Protein AF-A0A927VMJ3-F1 (afdb_monomer_lite)

Structure (mmCIF, N/CA/C/O backbone):
data_AF-A0A927VMJ3-F1
#
_entry.id   AF-A0A927VMJ3-F1
#
loop_
_atom_site.group_PDB
_atom_site.id
_atom_site.type_symbol
_atom_site.label_atom_id
_atom_site.label_alt_id
_atom_site.label_comp_id
_atom_site.label_asym_id
_atom_site.label_entity_id
_atom_site.label_seq_id
_atom_site.pdbx_PDB_ins_code
_atom_site.Cartn_x
_atom_site.Cartn_y
_atom_site.Cartn_z
_atom_site.occupancy
_atom_site.B_iso_or_equiv
_atom_site.auth_seq_id
_atom_site.auth_comp_id
_atom_site.auth_asym_id
_atom_site.auth_atom_id
_atom_site.pdbx_PDB_model_num
ATOM 1 N N . TYR A 1 1 ? -5.853 -16.705 2.597 1.00 56.81 1 TYR A N 1
ATOM 2 C CA . TYR A 1 1 ? -6.474 -15.820 1.582 1.00 56.81 1 TYR A CA 1
ATOM 3 C C . TYR A 1 1 ? -5.597 -14.592 1.313 1.00 56.81 1 TYR A C 1
ATOM 5 O O . TYR A 1 1 ? -5.441 -14.216 0.159 1.00 56.81 1 TYR A O 1
ATOM 13 N N . GLU A 1 2 ? -4.935 -14.045 2.338 1.00 71.19 2 GLU A N 1
ATOM 14 C CA . GLU A 1 2 ? -4.050 -12.864 2.267 1.00 71.19 2 GLU A CA 1
ATOM 15 C C . GLU A 1 2 ? -2.866 -13.000 1.294 1.00 71.19 2 GLU A C 1
ATOM 17 O O . GLU A 1 2 ? -2.653 -12.122 0.462 1.00 71.19 2 GLU A O 1
ATOM 22 N N . MET A 1 3 ? -2.158 -14.137 1.302 1.00 89.00 3 MET A N 1
ATOM 23 C CA . MET A 1 3 ? -0.984 -14.341 0.437 1.00 89.00 3 MET A CA 1
ATOM 24 C C . MET A 1 3 ? -1.306 -14.247 -1.064 1.00 89.00 3 MET A C 1
ATOM 26 O O . MET A 1 3 ? -0.517 -13.702 -1.827 1.00 89.00 3 MET A O 1
ATOM 30 N N . ARG A 1 4 ? -2.482 -14.719 -1.508 1.00 92.06 4 ARG A N 1
ATOM 31 C CA . ARG A 1 4 ? -2.878 -14.623 -2.927 1.00 92.06 4 ARG A CA 1
ATOM 32 C C . ARG A 1 4 ? -3.049 -13.171 -3.374 1.00 92.06 4 ARG A C 1
ATOM 34 O O . ARG A 1 4 ? -2.671 -12.850 -4.495 1.00 92.06 4 ARG A O 1
ATOM 41 N N . LEU A 1 5 ? -3.600 -12.312 -2.515 1.00 90.88 5 LEU A N 1
ATOM 42 C CA . LEU A 1 5 ? -3.788 -10.891 -2.820 1.00 90.88 5 LEU A CA 1
ATOM 43 C C . LEU A 1 5 ? -2.449 -10.152 -2.844 1.00 90.88 5 LEU A C 1
ATOM 45 O O . LEU A 1 5 ? -2.222 -9.353 -3.746 1.00 90.88 5 LEU A O 1
ATOM 49 N N . LEU A 1 6 ? -1.532 -10.482 -1.929 1.00 93.88 6 LEU A N 1
ATOM 50 C CA . LEU A 1 6 ? -0.171 -9.941 -1.941 1.00 93.88 6 LEU A CA 1
ATOM 51 C C . LEU A 1 6 ? 0.612 -10.356 -3.191 1.00 93.88 6 LEU A C 1
ATOM 53 O O . LEU A 1 6 ? 1.202 -9.505 -3.848 1.00 93.88 6 LEU A O 1
ATOM 57 N N . LEU A 1 7 ? 0.556 -11.635 -3.575 1.00 95.50 7 LEU A N 1
ATOM 58 C CA . LEU A 1 7 ? 1.174 -12.112 -4.817 1.00 95.50 7 LEU A CA 1
ATOM 59 C C . LEU A 1 7 ? 0.542 -11.460 -6.053 1.00 95.50 7 LEU A C 1
ATOM 61 O O . LEU A 1 7 ? 1.239 -11.120 -7.005 1.00 95.50 7 LEU A O 1
ATOM 65 N N . SER A 1 8 ? -0.779 -11.263 -6.051 1.00 95.56 8 SER A N 1
ATOM 66 C CA . SER A 1 8 ? -1.470 -10.578 -7.145 1.00 95.56 8 SER A CA 1
ATOM 67 C C . SER A 1 8 ? -1.080 -9.099 -7.232 1.00 95.56 8 SER A C 1
ATOM 69 O O .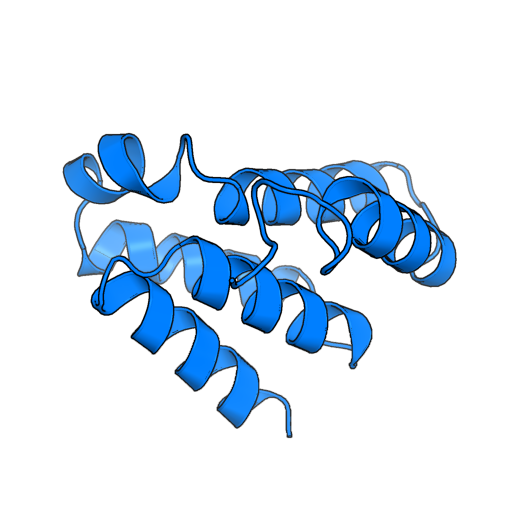 SER A 1 8 ? -0.904 -8.578 -8.335 1.00 95.56 8 SER A O 1
ATOM 71 N N . LEU A 1 9 ? -0.916 -8.430 -6.087 1.00 96.19 9 LEU A N 1
ATOM 72 C CA . LEU A 1 9 ? -0.420 -7.061 -5.984 1.00 96.19 9 LEU A CA 1
ATOM 73 C C . LEU A 1 9 ? 0.993 -6.948 -6.567 1.00 96.19 9 LEU A C 1
ATOM 75 O O . LEU A 1 9 ? 1.206 -6.169 -7.496 1.00 96.19 9 LEU A O 1
ATOM 79 N N . THR A 1 10 ? 1.945 -7.738 -6.071 1.00 96.12 10 THR A N 1
ATOM 80 C CA . THR A 1 10 ? 3.350 -7.645 -6.493 1.00 96.12 10 THR A CA 1
ATOM 81 C C . THR A 1 10 ? 3.542 -8.059 -7.951 1.00 96.12 10 THR A C 1
ATOM 83 O O . THR A 1 10 ? 4.274 -7.386 -8.675 1.00 96.12 10 THR A O 1
ATOM 86 N N . ASN A 1 11 ? 2.808 -9.066 -8.443 1.00 97.06 11 ASN A N 1
ATOM 87 C CA . ASN A 1 11 ? 2.801 -9.412 -9.869 1.00 97.06 11 ASN A CA 1
ATOM 88 C C . ASN A 1 11 ? 2.227 -8.292 -10.744 1.00 97.06 11 ASN A C 1
ATOM 90 O O . ASN A 1 11 ? 2.696 -8.079 -11.862 1.00 97.06 11 ASN A O 1
ATOM 94 N N . ALA A 1 12 ? 1.197 -7.578 -10.279 1.00 97.19 12 ALA A N 1
ATOM 95 C CA . ALA A 1 12 ? 0.659 -6.443 -11.020 1.00 97.19 12 ALA A CA 1
ATOM 96 C C . ALA A 1 12 ? 1.661 -5.283 -11.085 1.00 97.19 12 ALA A C 1
ATOM 98 O O . ALA A 1 12 ? 1.789 -4.679 -12.150 1.00 97.19 12 ALA A O 1
ATOM 99 N N . VAL A 1 13 ? 2.396 -5.018 -9.998 1.00 96.81 13 VAL A N 1
ATOM 100 C CA . VAL A 1 13 ? 3.489 -4.032 -9.981 1.00 96.81 13 VAL A CA 1
ATOM 101 C C . VAL A 1 13 ? 4.603 -4.437 -10.942 1.00 96.81 13 VAL A C 1
ATOM 103 O O . VAL A 1 13 ? 4.951 -3.649 -11.814 1.00 96.81 13 VAL A O 1
ATOM 106 N N . GLY A 1 14 ? 5.099 -5.676 -10.856 1.00 94.50 14 GLY A N 1
ATOM 107 C CA . GLY A 1 14 ? 6.161 -6.174 -11.741 1.00 94.50 14 GLY A CA 1
ATOM 108 C C . GLY A 1 14 ? 5.778 -6.173 -13.226 1.00 94.50 14 GLY A C 1
ATOM 109 O O . GLY A 1 14 ? 6.640 -6.064 -14.090 1.00 94.50 14 GLY A O 1
ATOM 110 N N . ALA A 1 15 ? 4.481 -6.236 -13.538 1.00 95.75 15 ALA A N 1
ATOM 111 C CA . ALA A 1 15 ? 3.961 -6.109 -14.898 1.00 95.75 15 ALA A CA 1
ATOM 112 C C . ALA A 1 15 ? 3.637 -4.658 -15.321 1.00 95.75 15 ALA A C 1
ATOM 114 O O . ALA A 1 15 ? 3.000 -4.464 -16.357 1.00 95.75 15 ALA A O 1
ATOM 115 N N . GLY A 1 16 ? 3.969 -3.647 -14.509 1.00 93.88 16 GLY A N 1
ATOM 116 C CA . GLY A 1 16 ? 3.659 -2.234 -14.770 1.00 93.88 16 GLY A CA 1
ATOM 117 C C . GLY A 1 16 ? 2.165 -1.881 -14.704 1.00 93.88 16 GLY A C 1
ATOM 118 O O . GLY A 1 16 ? 1.750 -0.789 -15.089 1.00 93.88 16 GLY A O 1
ATOM 119 N N . ARG A 1 17 ? 1.309 -2.785 -14.213 1.00 95.56 17 ARG A N 1
ATOM 120 C CA . ARG A 1 17 ? -0.151 -2.607 -14.175 1.00 95.56 17 ARG A CA 1
ATOM 121 C C . ARG A 1 17 ? -0.591 -1.928 -12.881 1.00 95.56 17 ARG A C 1
ATOM 123 O O . ARG A 1 17 ? -1.339 -2.511 -12.095 1.00 95.56 17 ARG A O 1
ATOM 130 N N . MET A 1 18 ? -0.186 -0.674 -12.680 1.00 94.50 18 MET A N 1
ATOM 131 C CA . MET A 1 18 ? -0.426 0.056 -11.424 1.00 94.50 18 MET A CA 1
ATOM 132 C C . MET A 1 18 ? -1.907 0.138 -11.034 1.00 94.50 18 MET A C 1
ATOM 134 O O . MET A 1 18 ? -2.236 -0.036 -9.869 1.00 94.50 18 MET A O 1
ATOM 138 N N . ARG A 1 19 ? -2.834 0.272 -11.995 1.00 91.75 19 ARG A N 1
ATOM 139 C CA . ARG A 1 19 ? -4.283 0.241 -11.698 1.00 91.75 19 ARG A CA 1
ATOM 140 C C . ARG A 1 19 ? -4.737 -1.092 -11.099 1.00 91.75 19 ARG A C 1
ATOM 142 O O . ARG A 1 19 ? -5.551 -1.116 -10.180 1.00 91.75 19 ARG A O 1
ATOM 149 N N . GLN A 1 20 ? -4.217 -2.202 -11.627 1.00 93.69 20 GLN A N 1
ATOM 150 C CA . GLN A 1 20 ? -4.497 -3.532 -11.089 1.00 93.69 20 GLN A CA 1
ATOM 151 C C . GLN A 1 20 ? -3.850 -3.693 -9.715 1.00 93.69 20 GLN A C 1
ATOM 153 O O . GLN A 1 20 ? -4.512 -4.175 -8.804 1.00 93.69 20 GLN A O 1
ATOM 158 N N . ALA A 1 21 ? -2.608 -3.235 -9.547 1.00 96.50 21 ALA A N 1
ATOM 159 C CA . ALA A 1 21 ? -1.926 -3.248 -8.260 1.00 96.50 21 ALA A CA 1
ATOM 160 C C . ALA A 1 21 ? -2.732 -2.489 -7.191 1.00 96.50 21 ALA A C 1
ATOM 162 O O . ALA A 1 21 ? -2.995 -3.040 -6.126 1.00 96.50 21 ALA A O 1
ATOM 163 N N . THR A 1 22 ? -3.232 -1.286 -7.500 1.00 96.00 22 THR A N 1
ATOM 164 C CA . THR A 1 22 ? -4.098 -0.512 -6.598 1.00 96.00 22 THR A CA 1
ATOM 165 C C . THR A 1 22 ? -5.309 -1.330 -6.152 1.00 96.00 22 THR A C 1
ATOM 167 O O . THR A 1 22 ? -5.563 -1.436 -4.956 1.00 96.00 22 THR A O 1
ATOM 170 N N . ARG A 1 23 ? -6.028 -1.984 -7.078 1.00 94.00 23 ARG A N 1
ATOM 171 C CA . ARG A 1 23 ? -7.189 -2.824 -6.727 1.00 94.00 23 ARG A CA 1
ATOM 172 C C . ARG A 1 23 ? -6.826 -3.974 -5.793 1.00 94.00 23 ARG A C 1
ATOM 174 O O . ARG A 1 23 ? -7.576 -4.249 -4.859 1.00 94.00 23 ARG A O 1
ATOM 181 N N . GLU A 1 24 ? -5.705 -4.644 -6.034 1.00 95.19 24 GLU A N 1
ATOM 182 C CA . GLU A 1 24 ? -5.267 -5.764 -5.196 1.00 95.19 24 GLU A CA 1
ATOM 183 C C . GLU A 1 24 ? -4.827 -5.305 -3.800 1.00 95.19 24 GLU A C 1
ATOM 185 O O . GLU A 1 24 ? -5.183 -5.957 -2.818 1.00 95.19 24 GLU A O 1
ATOM 190 N N . LEU A 1 25 ? -4.179 -4.138 -3.681 1.00 96.00 25 LEU A N 1
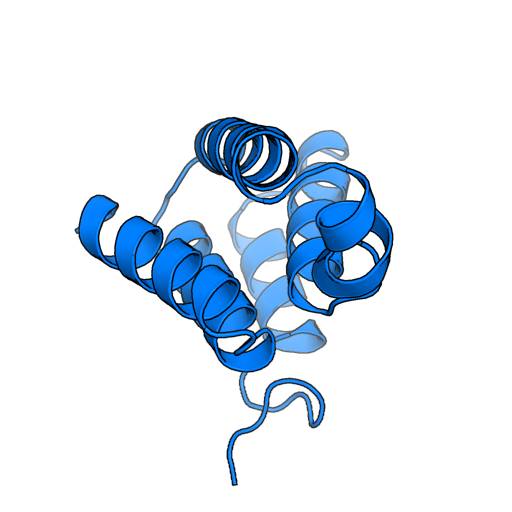ATOM 191 C CA . LEU A 1 25 ? -3.891 -3.516 -2.383 1.00 96.00 25 LEU A CA 1
ATOM 192 C C . LEU A 1 25 ? -5.180 -3.198 -1.617 1.00 96.00 25 LEU A C 1
ATOM 194 O O . LEU A 1 25 ? -5.298 -3.539 -0.440 1.00 96.00 25 LEU A O 1
ATOM 198 N N . LEU A 1 26 ? -6.168 -2.584 -2.278 1.00 94.81 26 LEU A N 1
ATOM 199 C CA . LEU A 1 26 ? -7.448 -2.259 -1.643 1.00 94.81 26 LEU A CA 1
ATOM 200 C C . LEU A 1 26 ? -8.166 -3.513 -1.149 1.00 94.81 26 LEU A C 1
ATOM 202 O O . LEU A 1 26 ? -8.648 -3.529 -0.019 1.00 94.81 26 LEU A O 1
ATOM 206 N N . LYS A 1 27 ? -8.218 -4.572 -1.967 1.00 93.44 27 LYS A N 1
ATOM 207 C CA . LYS A 1 27 ? -8.787 -5.864 -1.561 1.00 93.44 27 LYS A CA 1
ATOM 208 C C . LYS A 1 27 ? -8.051 -6.418 -0.346 1.00 93.44 27 LYS A C 1
ATOM 210 O O . LYS A 1 27 ? -8.706 -6.794 0.620 1.00 93.44 27 LYS A O 1
ATOM 215 N N . ALA A 1 28 ? -6.717 -6.438 -0.371 1.00 94.31 28 ALA A N 1
ATOM 216 C CA . ALA A 1 28 ? -5.913 -6.953 0.733 1.00 94.31 28 ALA A CA 1
ATOM 217 C C . ALA A 1 28 ? -6.222 -6.217 2.045 1.00 94.31 28 ALA A C 1
ATOM 219 O O . ALA A 1 28 ? -6.548 -6.852 3.049 1.00 94.31 28 ALA A O 1
ATOM 220 N N . TYR A 1 29 ? -6.232 -4.882 2.015 1.00 94.94 29 TYR A N 1
ATOM 221 C CA . TYR A 1 29 ? -6.559 -4.079 3.190 1.00 94.94 29 TYR A CA 1
ATOM 222 C C . TYR A 1 29 ? -8.023 -4.254 3.629 1.00 94.94 29 TYR A C 1
ATOM 224 O O . TYR A 1 29 ? -8.308 -4.446 4.807 1.00 94.94 29 TYR A O 1
ATOM 232 N N . ILE A 1 30 ? -8.991 -4.266 2.714 1.00 91.62 30 ILE A N 1
ATOM 233 C CA . ILE A 1 30 ? -10.403 -4.480 3.077 1.00 91.62 30 ILE A CA 1
ATOM 234 C C . ILE A 1 30 ? -10.612 -5.854 3.737 1.00 91.62 30 ILE A C 1
ATOM 236 O O . ILE A 1 30 ? -11.441 -5.973 4.637 1.00 91.62 30 ILE A O 1
ATOM 240 N N . HIS A 1 31 ? -9.838 -6.867 3.342 1.00 91.25 31 HIS A N 1
ATOM 241 C CA . HIS A 1 31 ? -9.905 -8.221 3.896 1.00 91.25 31 HIS A CA 1
ATOM 242 C C . HIS A 1 31 ? -9.122 -8.433 5.200 1.00 91.25 31 HIS A C 1
ATOM 244 O O . HIS A 1 31 ? -9.113 -9.553 5.702 1.00 91.25 31 HIS A O 1
ATOM 250 N N . GLY A 1 32 ? -8.529 -7.383 5.772 1.00 91.69 32 GLY A 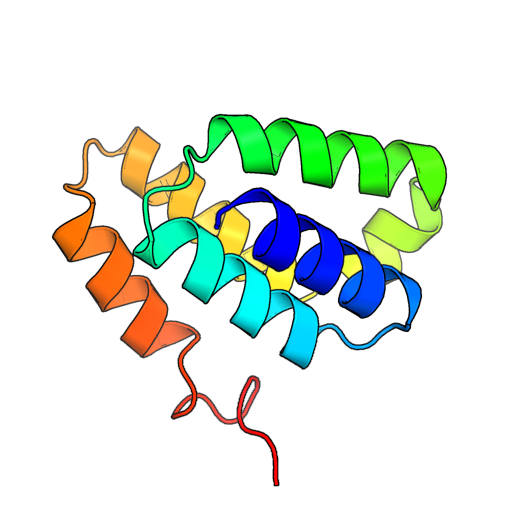N 1
ATOM 251 C CA . GLY A 1 32 ? -7.930 -7.440 7.110 1.00 91.69 32 GLY A CA 1
ATOM 252 C C . GLY A 1 32 ? -6.405 -7.395 7.155 1.00 91.69 32 GLY A C 1
ATOM 253 O O . GLY A 1 32 ? -5.868 -7.344 8.254 1.00 91.69 32 GLY A O 1
ATOM 254 N N . LEU A 1 33 ? -5.713 -7.316 6.010 1.00 94.19 33 LEU A N 1
ATOM 255 C CA . LEU A 1 33 ? -4.250 -7.235 5.990 1.00 94.19 33 LEU A CA 1
ATOM 256 C C . LEU A 1 33 ? -3.742 -6.008 6.768 1.00 94.19 33 LEU A C 1
ATOM 258 O O . LEU A 1 33 ? -4.141 -4.879 6.474 1.00 94.19 33 LEU A O 1
ATOM 262 N N . ASP A 1 34 ? -2.856 -6.218 7.736 1.00 93.12 34 ASP A N 1
ATOM 263 C CA . ASP A 1 34 ? -2.208 -5.131 8.474 1.00 93.12 34 ASP A CA 1
ATOM 264 C C . ASP A 1 34 ? -1.376 -4.243 7.532 1.00 93.12 34 ASP A C 1
ATOM 266 O O . ASP A 1 34 ? -0.745 -4.734 6.591 1.00 93.12 34 ASP A O 1
ATOM 270 N N . SER A 1 35 ? -1.364 -2.930 7.771 1.00 94.31 35 SER A N 1
ATOM 271 C CA . SER A 1 35 ? -0.530 -2.019 6.989 1.00 94.31 35 SER A CA 1
ATOM 272 C C . SER A 1 35 ? 0.961 -2.278 7.192 1.00 94.31 35 SER A C 1
ATOM 274 O O . SER A 1 35 ? 1.725 -2.005 6.273 1.00 94.31 35 SER A O 1
ATOM 276 N N . ALA A 1 36 ? 1.367 -2.889 8.310 1.00 95.44 36 ALA A N 1
ATOM 277 C CA . ALA A 1 36 ? 2.738 -3.351 8.518 1.00 95.44 36 ALA A CA 1
ATOM 278 C C . ALA A 1 36 ? 3.199 -4.312 7.407 1.00 95.44 36 ALA A C 1
ATOM 280 O O . ALA A 1 36 ? 4.297 -4.173 6.882 1.00 95.44 36 ALA A O 1
ATOM 281 N N . ALA A 1 37 ? 2.327 -5.216 6.950 1.00 95.19 37 ALA A N 1
ATOM 282 C CA . ALA A 1 37 ? 2.659 -6.106 5.837 1.00 95.19 37 ALA A CA 1
ATOM 283 C C . ALA A 1 37 ? 2.787 -5.355 4.498 1.00 95.19 37 ALA A C 1
ATOM 285 O O . ALA A 1 37 ? 3.467 -5.819 3.585 1.00 95.19 37 ALA A O 1
ATOM 286 N N . LEU A 1 38 ? 2.124 -4.201 4.348 1.00 96.00 38 LEU A N 1
ATOM 287 C CA . LEU A 1 38 ? 2.311 -3.340 3.179 1.00 96.00 38 LEU A CA 1
ATOM 288 C C . LEU A 1 38 ? 3.644 -2.590 3.253 1.00 96.00 38 LEU A C 1
ATOM 290 O O . LEU A 1 38 ? 4.261 -2.410 2.206 1.00 96.00 38 LEU A O 1
ATOM 294 N N . ASP A 1 39 ? 4.094 -2.194 4.448 1.00 97.25 39 ASP A N 1
ATOM 295 C CA . ASP A 1 39 ? 5.410 -1.576 4.653 1.00 97.25 39 ASP A CA 1
ATOM 296 C C . ASP A 1 39 ? 6.511 -2.500 4.098 1.00 97.25 39 ASP A C 1
ATOM 298 O O . ASP A 1 39 ? 7.267 -2.082 3.216 1.00 97.25 39 ASP A O 1
ATOM 302 N N . ASP A 1 40 ? 6.497 -3.780 4.495 1.00 96.44 40 ASP A N 1
ATOM 303 C CA . ASP A 1 40 ? 7.434 -4.803 4.007 1.00 96.44 40 ASP A CA 1
ATOM 304 C C . ASP A 1 40 ? 7.373 -4.953 2.476 1.00 96.44 40 ASP A C 1
ATOM 306 O O . ASP A 1 40 ? 8.393 -5.044 1.792 1.00 96.44 40 ASP A O 1
ATOM 310 N N . VAL A 1 41 ? 6.167 -4.955 1.895 1.00 96.06 41 VAL A N 1
ATOM 311 C CA . VAL A 1 41 ? 5.991 -5.066 0.438 1.00 96.06 41 VAL A CA 1
ATOM 312 C C . VAL A 1 41 ? 6.585 -3.860 -0.286 1.00 96.06 41 VAL A C 1
ATOM 314 O O . VAL A 1 41 ? 7.276 -4.046 -1.287 1.00 96.06 41 VAL A O 1
ATOM 317 N N . PHE A 1 42 ? 6.335 -2.632 0.174 1.00 97.12 42 PHE A N 1
ATOM 318 C CA . PHE A 1 42 ? 6.886 -1.440 -0.476 1.00 97.12 42 PHE A CA 1
ATOM 319 C C . PHE A 1 42 ? 8.403 -1.330 -0.297 1.00 97.12 42 PHE A C 1
ATOM 321 O O . PHE A 1 42 ? 9.077 -0.909 -1.240 1.00 97.12 42 PHE A O 1
ATOM 328 N N . GLU A 1 43 ? 8.945 -1.763 0.842 1.00 97.25 43 GLU A N 1
ATOM 329 C CA . GLU A 1 43 ? 10.391 -1.888 1.045 1.00 97.25 43 GLU A CA 1
ATOM 330 C C . GLU A 1 43 ? 11.002 -2.880 0.044 1.00 97.25 43 GLU A C 1
ATOM 332 O O . GLU A 1 43 ? 11.938 -2.541 -0.685 1.00 97.25 43 GLU A O 1
ATOM 337 N N . LEU A 1 44 ? 10.406 -4.069 -0.090 1.00 97.06 44 LEU A N 1
ATOM 338 C CA . LEU A 1 44 ? 10.851 -5.080 -1.051 1.00 97.06 44 LEU A CA 1
ATOM 339 C C . LEU A 1 44 ? 10.705 -4.621 -2.506 1.00 97.06 44 LEU A C 1
ATOM 341 O O . LEU A 1 44 ? 11.538 -4.973 -3.339 1.00 97.06 44 LEU A O 1
ATOM 345 N N . LEU A 1 45 ? 9.681 -3.835 -2.845 1.00 96.44 45 LEU A N 1
ATOM 346 C CA . LEU A 1 45 ? 9.540 -3.258 -4.184 1.00 96.44 45 LEU A CA 1
ATOM 347 C C . LEU A 1 45 ? 10.651 -2.246 -4.480 1.00 96.44 45 LEU A C 1
ATOM 349 O O . LEU A 1 45 ? 11.225 -2.290 -5.568 1.00 96.44 45 LEU A O 1
ATOM 353 N N . ALA A 1 46 ? 10.982 -1.373 -3.525 1.00 96.50 46 ALA A N 1
ATOM 354 C CA . ALA A 1 46 ? 12.075 -0.415 -3.676 1.00 96.50 46 ALA A CA 1
ATOM 355 C C . ALA A 1 46 ? 13.433 -1.116 -3.819 1.00 96.50 46 ALA A C 1
ATOM 357 O O . ALA A 1 46 ? 14.244 -0.721 -4.658 1.00 96.50 46 ALA A O 1
ATOM 358 N N . TRP A 1 47 ? 13.660 -2.178 -3.042 1.00 96.62 47 TRP A N 1
ATOM 359 C CA . TRP A 1 47 ? 14.903 -2.943 -3.080 1.00 96.62 47 TRP A CA 1
ATOM 360 C C . TRP A 1 47 ? 15.042 -3.793 -4.350 1.00 96.62 47 TRP A C 1
ATOM 362 O O . TRP A 1 47 ? 16.064 -3.726 -5.027 1.00 96.62 47 TRP A O 1
ATOM 372 N N . ASN A 1 48 ? 14.005 -4.552 -4.717 1.00 95.94 48 ASN A N 1
ATOM 373 C CA . ASN A 1 48 ? 14.087 -5.527 -5.810 1.00 95.94 48 ASN A CA 1
ATOM 374 C C . ASN A 1 48 ? 13.958 -4.903 -7.206 1.00 95.94 48 ASN A C 1
ATOM 376 O O . ASN A 1 48 ? 14.523 -5.435 -8.157 1.00 95.94 48 ASN A O 1
ATOM 380 N N . GLN A 1 49 ? 13.202 -3.809 -7.353 1.00 93.19 49 GLN A N 1
ATOM 381 C CA . GLN A 1 49 ? 13.044 -3.109 -8.641 1.00 93.19 49 GLN A CA 1
ATOM 382 C C . GLN A 1 49 ? 13.993 -1.908 -8.776 1.00 93.19 49 GLN A C 1
ATOM 384 O O . GLN A 1 49 ? 14.156 -1.354 -9.862 1.00 93.19 49 GLN A O 1
ATOM 389 N N . GLY A 1 50 ? 14.633 -1.512 -7.675 1.00 95.56 50 GLY A N 1
ATOM 390 C CA . GLY A 1 50 ? 15.521 -0.363 -7.596 1.00 95.56 50 GLY A CA 1
ATOM 391 C C . GLY A 1 50 ? 14.794 0.946 -7.282 1.00 95.56 50 GLY A C 1
ATOM 392 O O . GLY A 1 50 ? 13.674 1.212 -7.726 1.00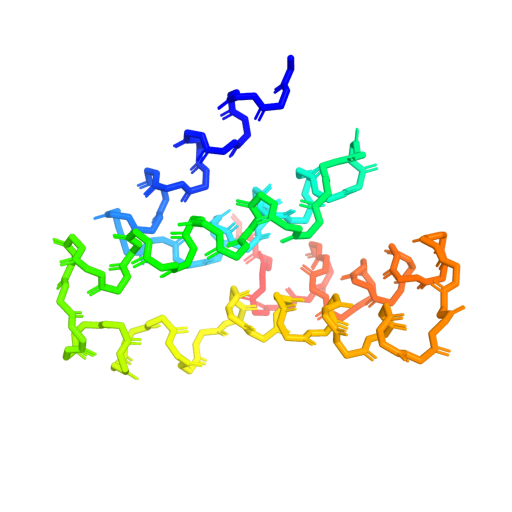 95.56 50 GLY A O 1
ATOM 393 N N . ILE A 1 51 ? 15.490 1.818 -6.547 1.00 95.06 51 ILE A N 1
ATOM 394 C CA . ILE A 1 51 ? 14.972 3.117 -6.089 1.00 95.06 51 ILE A CA 1
ATOM 395 C C . ILE A 1 51 ? 14.576 4.021 -7.266 1.00 95.06 51 ILE A C 1
ATOM 397 O O . ILE A 1 51 ? 13.614 4.777 -7.154 1.00 95.06 51 ILE A O 1
ATOM 401 N N . GLY A 1 52 ? 15.274 3.930 -8.405 1.00 95.94 52 GLY A N 1
ATOM 402 C CA . GLY A 1 52 ? 14.941 4.689 -9.615 1.00 95.94 52 GLY A CA 1
ATOM 403 C C . GLY A 1 52 ? 13.543 4.357 -10.140 1.00 95.94 52 GLY A C 1
ATOM 404 O O . GLY A 1 52 ? 12.720 5.258 -10.277 1.00 95.94 52 GLY A O 1
ATOM 405 N N . TYR A 1 53 ? 13.256 3.066 -10.335 1.00 94.69 53 TYR A N 1
ATOM 406 C CA . TYR A 1 53 ? 11.935 2.587 -10.754 1.00 94.69 53 TYR A CA 1
ATOM 407 C C . TYR A 1 53 ? 10.865 2.904 -9.710 1.00 94.69 53 TYR A C 1
ATOM 409 O O . TYR A 1 53 ? 9.769 3.352 -10.043 1.00 94.69 53 TYR A O 1
ATOM 417 N N . PHE A 1 54 ? 11.184 2.715 -8.426 1.00 96.44 54 PHE A N 1
ATOM 418 C CA . PHE A 1 54 ? 10.257 3.071 -7.361 1.00 96.44 54 PHE A CA 1
ATOM 419 C C . PHE A 1 54 ? 9.893 4.554 -7.424 1.00 96.44 54 PHE A C 1
ATOM 421 O O . PHE A 1 54 ? 8.718 4.892 -7.377 1.00 96.44 54 PHE A O 1
ATOM 428 N N . SER A 1 55 ? 10.877 5.441 -7.557 1.00 96.06 55 SER A N 1
ATOM 429 C CA . SER A 1 55 ? 10.659 6.886 -7.593 1.00 96.06 55 SER A CA 1
ATOM 430 C C . SER A 1 55 ? 9.896 7.337 -8.843 1.00 96.06 5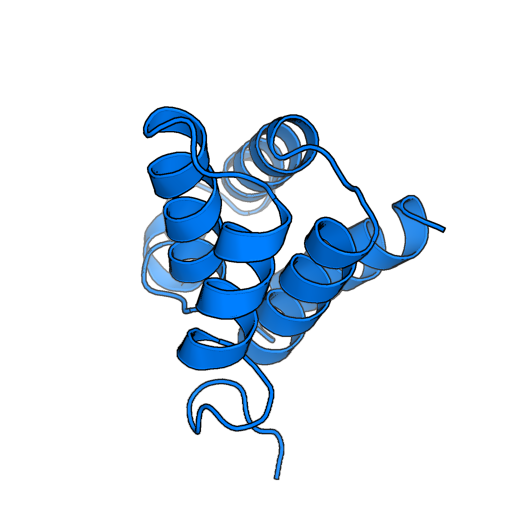5 SER A C 1
ATOM 432 O O . SER A 1 55 ? 9.027 8.199 -8.731 1.00 96.06 55 SER A O 1
ATOM 434 N N . SER A 1 56 ? 10.176 6.753 -10.015 1.00 95.31 56 SER A N 1
ATOM 435 C CA . SER A 1 56 ? 9.554 7.170 -11.280 1.00 95.31 56 SER A CA 1
ATOM 436 C C . SER A 1 56 ? 8.179 6.551 -11.527 1.00 95.31 56 SER A C 1
ATOM 438 O O . SER A 1 56 ? 7.287 7.246 -12.002 1.00 95.31 56 SER A O 1
ATOM 440 N N . GLU A 1 57 ? 7.981 5.276 -11.181 1.00 95.19 57 GLU A N 1
ATOM 441 C CA . GLU A 1 57 ? 6.758 4.539 -11.519 1.00 95.19 57 GLU A CA 1
ATOM 442 C C . GLU A 1 57 ? 5.834 4.349 -10.315 1.00 95.19 57 GLU A C 1
ATOM 444 O O . GLU A 1 57 ? 4.628 4.573 -10.411 1.00 95.19 57 GLU A O 1
ATOM 449 N N . ILE A 1 58 ? 6.373 3.931 -9.164 1.00 96.50 58 ILE A N 1
ATOM 450 C CA . ILE A 1 58 ? 5.557 3.573 -7.993 1.00 96.50 58 ILE A CA 1
ATOM 451 C C . ILE A 1 58 ? 5.198 4.821 -7.179 1.00 96.50 58 ILE A C 1
ATOM 453 O O . ILE A 1 58 ? 4.032 5.016 -6.843 1.00 96.50 58 ILE A O 1
ATOM 457 N N . GLY A 1 59 ? 6.158 5.694 -6.893 1.00 96.56 59 GLY A N 1
ATOM 458 C CA . GLY A 1 59 ? 6.008 6.909 -6.094 1.00 96.56 59 GLY A CA 1
ATOM 459 C C . GLY A 1 59 ? 4.869 7.835 -6.547 1.00 96.56 59 GLY A C 1
ATOM 460 O O . GLY A 1 59 ? 4.066 8.237 -5.696 1.00 96.56 59 GLY A O 1
ATOM 461 N N . PRO A 1 60 ? 4.743 8.160 -7.849 1.00 96.25 60 PRO A N 1
ATOM 462 C CA . PRO A 1 60 ? 3.647 8.984 -8.358 1.00 96.25 60 PRO A CA 1
ATOM 463 C C . PRO A 1 60 ? 2.353 8.196 -8.626 1.00 96.25 60 PRO A C 1
ATOM 465 O O . PRO A 1 60 ? 1.343 8.799 -8.982 1.00 96.25 60 PRO A O 1
ATOM 468 N N . SER A 1 61 ? 2.345 6.868 -8.468 1.00 94.81 61 SER A N 1
ATOM 469 C CA . SER A 1 61 ? 1.184 6.038 -8.805 1.00 94.81 61 SER A CA 1
ATOM 470 C C . SER A 1 61 ? 0.013 6.178 -7.826 1.00 94.81 61 SER A C 1
ATOM 472 O O . SER A 1 61 ? 0.164 6.471 -6.634 1.00 94.81 61 SER A O 1
ATOM 474 N N . THR A 1 62 ? -1.179 5.822 -8.312 1.00 94.06 62 THR A N 1
ATOM 475 C CA . THR A 1 62 ? -2.379 5.664 -7.475 1.00 94.06 62 THR A CA 1
ATOM 476 C C . THR A 1 62 ? -2.223 4.571 -6.416 1.00 94.06 62 THR A C 1
ATOM 478 O O . THR A 1 62 ? -2.825 4.668 -5.348 1.00 94.06 62 THR A O 1
ATOM 481 N N . LEU A 1 63 ? -1.376 3.565 -6.665 1.00 96.56 63 LEU A N 1
ATOM 482 C CA . LEU A 1 63 ? -1.063 2.503 -5.711 1.00 96.56 63 LEU A CA 1
ATOM 483 C C . LEU A 1 63 ? -0.392 3.081 -4.459 1.00 96.56 63 LEU A C 1
ATOM 485 O O . LEU A 1 63 ? -0.836 2.829 -3.337 1.00 96.56 63 LEU A O 1
ATOM 489 N N . PHE A 1 64 ? 0.656 3.886 -4.646 1.00 97.25 64 PHE A N 1
ATOM 490 C CA . PHE A 1 64 ? 1.383 4.473 -3.523 1.00 97.25 64 PHE A CA 1
ATOM 491 C C . PHE A 1 64 ? 0.569 5.569 -2.825 1.00 97.25 64 PHE A C 1
ATOM 493 O O . PHE A 1 64 ? 0.650 5.733 -1.607 1.00 97.25 64 PHE A O 1
ATOM 500 N N . ALA A 1 65 ? -0.290 6.284 -3.560 1.00 97.00 65 ALA A N 1
ATOM 501 C CA . ALA A 1 65 ? -1.259 7.205 -2.969 1.00 97.00 65 ALA A CA 1
ATOM 502 C C . ALA A 1 65 ? -2.267 6.494 -2.040 1.00 97.00 65 ALA A C 1
ATOM 504 O O . ALA A 1 65 ? -2.548 6.993 -0.944 1.00 97.00 65 ALA A O 1
ATOM 505 N N . ALA A 1 66 ? -2.770 5.319 -2.434 1.00 97.12 66 ALA A N 1
ATOM 506 C CA . ALA A 1 66 ? -3.663 4.509 -1.604 1.00 97.12 66 ALA A CA 1
ATOM 507 C C . ALA A 1 66 ? -2.958 4.016 -0.328 1.00 97.12 66 ALA A C 1
ATOM 509 O O . ALA A 1 66 ? -3.493 4.176 0.770 1.00 97.12 66 ALA A O 1
ATOM 510 N N . TYR A 1 67 ? -1.725 3.517 -0.455 1.00 97.94 67 TYR A N 1
ATOM 511 C CA . TYR A 1 67 ? -0.887 3.135 0.686 1.00 97.94 67 TYR A CA 1
ATOM 512 C C . TYR A 1 67 ? -0.656 4.298 1.664 1.00 97.94 67 TYR A C 1
ATOM 514 O O . TYR A 1 67 ? -0.928 4.170 2.858 1.00 97.94 67 TYR A O 1
ATOM 522 N N . LYS A 1 68 ? -0.256 5.477 1.169 1.00 98.00 68 LYS A N 1
ATOM 523 C CA . LYS A 1 68 ? -0.083 6.671 2.016 1.00 98.00 68 LYS A CA 1
ATOM 524 C C . LYS A 1 68 ? -1.377 7.087 2.714 1.00 98.00 68 LYS A C 1
ATOM 526 O O . LYS A 1 68 ? -1.327 7.553 3.849 1.00 98.00 68 LYS A O 1
ATOM 531 N N . THR A 1 69 ? -2.525 6.920 2.055 1.00 97.75 69 THR A N 1
ATOM 532 C CA . THR A 1 69 ? -3.835 7.225 2.651 1.00 97.75 69 THR A CA 1
ATOM 533 C C . THR A 1 69 ? -4.127 6.303 3.833 1.00 97.75 69 THR A C 1
ATOM 535 O O . THR A 1 69 ? -4.525 6.800 4.885 1.00 97.75 69 THR A O 1
ATOM 538 N N . ILE A 1 70 ? -3.860 4.998 3.699 1.00 97.81 70 ILE A N 1
ATOM 539 C CA . ILE A 1 70 ? -3.967 4.031 4.804 1.00 97.81 70 ILE A CA 1
ATOM 540 C C . ILE A 1 70 ? -3.093 4.475 5.977 1.00 97.81 70 ILE A C 1
ATOM 542 O O . ILE A 1 70 ? -3.619 4.764 7.050 1.00 97.81 70 ILE A O 1
ATOM 546 N N . LYS A 1 71 ? -1.780 4.631 5.754 1.00 97.81 71 LYS A N 1
ATOM 547 C CA . LYS A 1 71 ? -0.829 4.993 6.821 1.00 97.81 71 LYS A CA 1
ATOM 548 C C . LYS A 1 71 ? -1.182 6.324 7.484 1.00 97.81 71 LYS A C 1
ATOM 550 O O . LYS A 1 71 ? -1.094 6.459 8.702 1.00 97.81 71 LYS A O 1
ATOM 555 N N . GLY A 1 72 ? -1.593 7.312 6.690 1.00 98.06 72 GLY A N 1
ATOM 556 C CA . GLY A 1 72 ? -1.980 8.630 7.182 1.00 98.06 72 GLY A CA 1
ATOM 557 C C . GLY A 1 72 ? -3.210 8.588 8.088 1.00 98.06 72 GLY A C 1
ATOM 558 O O . GLY A 1 72 ? -3.206 9.224 9.139 1.00 98.06 72 GLY A O 1
ATOM 559 N N . MET A 1 73 ? -4.242 7.830 7.713 1.00 98.19 73 MET A N 1
ATOM 560 C CA . MET A 1 73 ? -5.466 7.714 8.509 1.00 98.19 73 MET A CA 1
ATOM 561 C C . MET A 1 73 ? -5.273 6.831 9.750 1.00 98.19 73 MET A C 1
ATOM 563 O O . MET A 1 73 ? -5.771 7.179 10.818 1.00 98.19 73 MET A O 1
ATOM 567 N N . GLU A 1 74 ? -4.503 5.744 9.656 1.00 97.44 74 GLU A N 1
ATOM 568 C CA . GLU A 1 74 ? -4.148 4.922 10.824 1.00 97.44 74 GLU A CA 1
ATOM 569 C C . GLU A 1 74 ? -3.371 5.733 11.861 1.00 97.44 74 GLU A C 1
ATOM 571 O O . GLU A 1 74 ? -3.691 5.690 13.047 1.00 97.44 74 GLU A O 1
ATOM 576 N N . LYS A 1 75 ? -2.423 6.570 11.418 1.00 97.38 75 LYS A N 1
ATOM 577 C CA . LYS A 1 75 ? -1.696 7.493 12.301 1.00 97.38 75 LYS A CA 1
ATOM 578 C C . LYS A 1 75 ? -2.617 8.507 12.994 1.00 97.38 75 LYS A C 1
ATOM 580 O O . LYS A 1 75 ? -2.295 8.979 14.079 1.00 97.38 75 LYS A O 1
ATOM 585 N N . GLN A 1 76 ? -3.757 8.838 12.389 1.00 97.50 76 GLN A N 1
ATOM 586 C CA . GLN A 1 76 ? -4.790 9.694 12.985 1.00 97.50 76 GLN A CA 1
ATOM 587 C C . GLN A 1 76 ? -5.741 8.930 13.925 1.00 97.50 76 GLN A C 1
ATOM 589 O O . GLN A 1 76 ? -6.685 9.524 14.440 1.00 97.50 76 GLN A O 1
ATOM 594 N N . GLY A 1 77 ? -5.536 7.625 14.135 1.00 97.44 77 GLY A N 1
ATOM 595 C CA . GLY A 1 77 ? -6.404 6.789 14.965 1.00 97.44 77 GLY A CA 1
ATOM 596 C C . GLY A 1 77 ? -7.762 6.486 14.327 1.00 97.44 77 GLY A C 1
ATOM 597 O O . GLY A 1 77 ? -8.714 6.152 15.031 1.00 97.44 77 GLY A O 1
ATOM 598 N N . LYS A 1 78 ? -7.884 6.631 13.001 1.00 97.88 78 LYS A N 1
ATOM 599 C CA . LYS A 1 78 ? -9.136 6.381 12.280 1.00 97.88 78 LYS A CA 1
ATOM 600 C C . LYS A 1 78 ? -9.484 4.898 12.309 1.00 97.88 78 LYS A C 1
ATOM 602 O O . LYS A 1 78 ? -8.629 4.039 12.097 1.00 97.88 78 LYS A O 1
ATOM 607 N N . ALA A 1 79 ? -10.759 4.592 12.533 1.00 96.94 79 ALA A N 1
ATOM 608 C CA . ALA A 1 79 ? -11.223 3.212 12.533 1.00 96.94 79 ALA A CA 1
ATOM 609 C C . ALA A 1 79 ? -11.119 2.612 11.123 1.00 96.94 79 ALA A C 1
ATOM 611 O O . ALA A 1 79 ? -11.428 3.272 10.129 1.00 96.94 79 ALA A O 1
ATOM 612 N N . ARG A 1 80 ? -10.772 1.324 11.027 1.00 95.25 80 ARG A N 1
ATOM 613 C CA . ARG A 1 80 ? -10.592 0.629 9.740 1.00 95.25 80 ARG A CA 1
ATOM 614 C C . ARG A 1 80 ? -11.796 0.760 8.803 1.00 95.25 80 ARG A C 1
ATOM 616 O O . ARG A 1 80 ? -11.618 0.896 7.599 1.00 95.25 80 ARG A O 1
ATOM 623 N N . GLY A 1 81 ? -13.018 0.761 9.341 1.00 95.75 81 GLY A N 1
ATOM 624 C CA . GLY A 1 81 ? -14.237 0.972 8.553 1.00 95.75 81 GLY A CA 1
ATOM 625 C C . GLY A 1 81 ? -14.271 2.329 7.839 1.00 95.75 81 GLY A C 1
ATOM 626 O O . GLY A 1 81 ? -14.633 2.391 6.666 1.00 95.75 81 GLY A O 1
ATOM 627 N N . GLU A 1 82 ? -13.824 3.393 8.513 1.00 96.88 82 GLU A N 1
ATOM 628 C CA . GLU A 1 82 ? -13.724 4.749 7.958 1.00 96.88 82 GLU A CA 1
ATOM 629 C C . GLU A 1 82 ? -12.632 4.822 6.880 1.00 96.88 82 GLU A C 1
ATOM 631 O O . GLU A 1 82 ? -12.847 5.388 5.809 1.00 96.88 82 GLU A O 1
ATOM 636 N N . ILE A 1 83 ? -11.494 4.159 7.114 1.00 97.00 83 ILE A N 1
ATOM 637 C CA . ILE A 1 83 ? -10.407 4.041 6.131 1.00 97.00 83 ILE A CA 1
ATOM 638 C C . ILE A 1 83 ? -10.898 3.297 4.885 1.00 97.00 83 ILE A C 1
ATOM 640 O O . ILE A 1 83 ? -10.741 3.782 3.768 1.0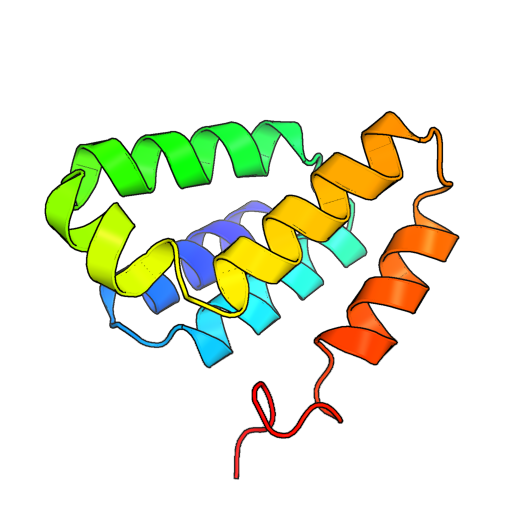0 97.00 83 ILE A O 1
ATOM 644 N N . CYS A 1 84 ? -11.564 2.153 5.054 1.00 95.06 84 CYS A N 1
ATOM 645 C CA . CYS A 1 84 ? -12.133 1.379 3.952 1.00 95.06 84 CYS A CA 1
ATOM 646 C C . CYS A 1 84 ? -13.170 2.174 3.143 1.00 95.06 84 CYS A C 1
ATOM 648 O O . CYS A 1 84 ? -13.222 2.027 1.921 1.00 95.06 84 CYS A O 1
ATOM 650 N N . ALA A 1 85 ? -13.989 3.006 3.793 1.00 93.94 85 ALA A N 1
ATOM 651 C CA . ALA A 1 85 ? -14.935 3.882 3.105 1.00 93.94 85 ALA A CA 1
ATOM 652 C C . ALA A 1 85 ? -14.203 4.932 2.254 1.00 93.94 85 ALA A C 1
ATOM 654 O O . ALA A 1 85 ? -14.450 5.017 1.050 1.00 93.94 85 ALA A O 1
ATOM 655 N N . ALA A 1 86 ? -13.233 5.638 2.844 1.00 94.19 86 ALA A N 1
ATOM 656 C CA . ALA A 1 86 ? -12.423 6.634 2.146 1.00 94.19 86 ALA A CA 1
ATOM 657 C C . ALA A 1 86 ? -11.638 6.029 0.970 1.00 94.19 86 ALA A C 1
ATOM 659 O O . ALA A 1 86 ? -11.538 6.631 -0.097 1.00 94.19 86 ALA A O 1
ATOM 660 N N . LEU A 1 87 ? -11.109 4.814 1.134 1.00 93.19 87 LEU A N 1
ATOM 661 C CA . LEU A 1 87 ? -10.408 4.097 0.074 1.00 93.19 87 LEU A CA 1
ATOM 662 C C . LEU A 1 87 ? -11.330 3.715 -1.087 1.00 93.19 87 LEU A C 1
ATOM 664 O O . LEU A 1 87 ? -10.947 3.867 -2.244 1.00 93.19 87 LEU A O 1
ATOM 668 N N . LYS A 1 88 ? -12.544 3.229 -0.804 1.00 89.62 88 LYS A N 1
ATOM 669 C CA . LYS A 1 88 ? -13.527 2.893 -1.847 1.00 89.62 88 LYS A CA 1
ATOM 670 C C . LYS A 1 88 ? -13.985 4.128 -2.615 1.00 89.62 88 LYS A C 1
ATOM 672 O O . LYS A 1 88 ? -14.175 4.045 -3.824 1.00 89.62 88 LYS A O 1
ATOM 677 N N . GLU A 1 89 ? -14.149 5.251 -1.927 1.00 89.00 89 GLU A N 1
ATOM 678 C CA . GLU A 1 89 ? -14.516 6.524 -2.543 1.00 89.00 89 GLU A CA 1
ATOM 679 C C . GLU A 1 89 ? -13.388 7.058 -3.433 1.00 89.00 89 GLU A C 1
ATOM 681 O O . GLU A 1 89 ? -13.606 7.347 -4.608 1.00 89.00 89 GLU A O 1
ATOM 686 N N . LYS A 1 90 ? -12.166 7.128 -2.895 1.00 88.75 90 LYS A N 1
ATOM 687 C CA . LYS A 1 90 ? -11.026 7.744 -3.580 1.00 88.75 90 LYS A CA 1
ATOM 688 C C . LYS A 1 90 ? -10.357 6.844 -4.604 1.00 88.75 90 LYS A C 1
ATOM 690 O O . LYS A 1 90 ? -9.777 7.364 -5.542 1.00 88.75 90 LYS A O 1
ATOM 695 N N . PHE A 1 91 ? -10.390 5.525 -4.442 1.00 89.56 91 PHE A N 1
ATOM 696 C CA . PHE A 1 91 ? -9.598 4.587 -5.252 1.00 89.56 91 PHE A CA 1
ATOM 697 C C . PHE A 1 91 ? -10.394 3.356 -5.713 1.00 89.56 91 PHE A C 1
ATOM 699 O O . PHE A 1 91 ? -9.826 2.454 -6.324 1.00 89.56 91 PHE A O 1
ATOM 706 N N . GLY A 1 92 ? -11.696 3.278 -5.424 1.00 73.62 92 GLY A N 1
ATOM 707 C CA . GLY A 1 92 ? -12.541 2.172 -5.875 1.00 73.62 92 GLY A CA 1
ATOM 708 C C . GLY A 1 92 ? -12.803 2.192 -7.383 1.00 73.62 92 GLY A C 1
ATOM 709 O O . GLY A 1 92 ? -12.398 3.099 -8.101 1.00 73.62 92 GLY A O 1
ATOM 710 N N . GLU A 1 93 ? -13.550 1.204 -7.877 1.00 66.12 93 GLU A N 1
ATOM 711 C CA . GLU A 1 93 ? -13.816 1.012 -9.317 1.00 66.12 93 GLU A CA 1
ATOM 712 C C . GLU A 1 93 ? -14.558 2.177 -9.991 1.00 66.12 93 GLU A C 1
ATOM 714 O O . GLU A 1 93 ? -14.533 2.313 -11.214 1.00 66.12 93 GLU A O 1
ATOM 719 N N . LYS A 1 94 ? -15.200 3.041 -9.197 1.00 62.75 94 LYS A N 1
ATOM 720 C CA . LYS A 1 94 ? -15.834 4.272 -9.679 1.00 62.75 94 LYS A CA 1
ATOM 721 C C . LYS A 1 94 ? -14.827 5.396 -9.962 1.00 62.75 94 LYS A C 1
ATOM 723 O O . LYS A 1 94 ? -15.188 6.325 -10.678 1.00 62.75 94 LYS A O 1
ATOM 728 N N . ASN A 1 95 ? -13.593 5.324 -9.448 1.00 64.75 95 ASN A N 1
ATOM 729 C CA . ASN A 1 95 ? -12.541 6.288 -9.774 1.00 64.75 95 ASN A CA 1
ATOM 730 C C . ASN A 1 95 ? -12.040 6.027 -11.214 1.00 64.75 95 ASN A C 1
ATOM 732 O O . ASN A 1 95 ? -11.533 4.934 -11.474 1.00 64.75 95 ASN A O 1
ATOM 736 N N . PRO A 1 96 ? -12.124 7.000 -12.146 1.00 59.50 96 PRO A N 1
ATOM 737 C CA . PRO A 1 96 ? -11.645 6.850 -13.525 1.00 59.50 96 PRO A CA 1
ATOM 738 C C . PRO A 1 96 ? -10.151 6.495 -13.646 1.00 59.50 96 PRO A C 1
ATOM 740 O O . PRO A 1 96 ? -9.754 5.878 -14.632 1.00 59.50 96 PRO A O 1
ATOM 743 N N . GLU A 1 97 ? -9.326 6.802 -12.642 1.00 57.72 97 GLU A N 1
ATOM 744 C CA . GLU A 1 97 ? -7.911 6.412 -12.593 1.00 57.72 97 GLU A CA 1
ATOM 745 C C . GLU A 1 97 ? -7.695 4.931 -12.240 1.00 57.72 97 GLU A C 1
ATOM 747 O O . GLU A 1 97 ? -6.616 4.389 -12.485 1.00 57.72 97 GLU A O 1
ATOM 752 N N . VAL A 1 98 ? -8.711 4.262 -11.682 1.00 59.44 98 VAL A N 1
ATOM 753 C CA . VAL A 1 98 ? -8.684 2.843 -11.278 1.00 59.44 98 VAL A CA 1
ATOM 754 C C . VAL A 1 98 ? -9.673 1.996 -12.088 1.00 59.44 98 VAL A C 1
ATOM 756 O O . VAL A 1 98 ? -9.512 0.777 -12.174 1.00 59.44 98 VAL A O 1
ATOM 759 N N . LYS A 1 99 ? -10.659 2.619 -12.736 1.00 45.47 99 LYS A N 1
ATOM 760 C CA . LYS A 1 99 ? -11.643 1.966 -13.596 1.00 45.47 99 LYS A CA 1
ATOM 761 C C . LYS A 1 99 ? -10.951 1.227 -14.750 1.00 45.47 99 LYS A C 1
ATOM 763 O O . LYS A 1 99 ? -10.045 1.748 -15.406 1.00 45.47 99 LYS A O 1
ATOM 768 N N . VAL A 1 100 ? -11.371 -0.015 -14.971 1.00 44.09 100 VAL A N 1
ATOM 769 C CA . VAL A 1 100 ? -11.053 -0.791 -16.178 1.00 44.09 100 VAL A CA 1
ATOM 770 C C . VAL A 1 100 ? -12.170 -0.508 -17.182 1.00 44.09 100 VAL A C 1
ATOM 772 O O . VAL A 1 100 ? -13.331 -0.440 -16.776 1.00 44.09 100 VAL A O 1
ATOM 775 N N . MET A 1 101 ? -11.810 -0.251 -18.443 1.00 40.44 101 MET A N 1
ATOM 776 C CA . MET A 1 101 ? -12.768 -0.250 -19.556 1.00 40.44 101 MET A CA 1
ATOM 777 C C . MET A 1 101 ? -13.377 -1.636 -19.736 1.00 40.44 101 MET A C 1
ATOM 779 O O . MET A 1 101 ? -12.611 -2.615 -19.604 1.00 40.44 101 MET A O 1
#

Secondary structure (DSSP, 8-state):
-HHHHHHHHHHHHHTT-HHHHHHHHHHHHHTT--HHHHHHHHHHHHHHH-HHHIIIIITTSHHHHHHHHHHHHHHTT--HHHHHHHHHHHHSTTSTTT---

Radius of gyration: 12.72 Å; chains: 1; bounding box: 31×26×34 Å

Foldseek 3Di:
DLVVLLVQLVVCVVVLNLLSNQVSVLVNLVVPNDLVVVVVSLVCCCVVVHVVCCVPRVVPTPNVVLSCLVVVCVVVVHDSVVNSVVSCVDRNCPPPSNPDD

pLDDT: mean 90.87, std 12.56, range [40.44, 98.19]

Sequence (101 aa):
YEMRLLLSLTNAVGAGRMRQATRELLKAYIHGLDSAALDDVFELLAWNQGIGYFSSEIGPSTLFAAYKTIKGMEKQGKARGEICAALKEKFGEKNPEVKVM